Protein AF-A0A4U9TKF0-F1 (afdb_monomer_lite)

Organism: Serratia fonticola (NCBI:txid47917)

Secondary structure (DSSP, 8-state):
------EEEEEEE-TTTT-SHHHHHHHHHHHHHHHTTS-EEEEEEEE--GGGHHHHHHTTPPPS--S-----HHHHHHHHHHHTTSSS-EEE---

Sequence (95 aa):
MELGSHIVVRMPLVRGYNDSYDAITGAIDYVMALARKGNISRIDVLPYHQLGKNKYQRLDMIYPVKDDPSYSNEELDQLAAFFQRFDFDIRLVRH

pLDDT: mean 91.77, std 9.48, range [44.81, 98.25]

Foldseek 3Di:
DAPPDQDEAEAEDFPPPQPPPVSVVVVVVVVVVVVVVHRHAEYEYEQDDCPCVVVCVVVVHDDPDDDDRDDDPVVLVVVVVVVVVDPGHYHHDDD

Radius of gyration: 15.72 Å; chains: 1; bounding box: 43×29×40 Å

Structure (mmCIF, N/CA/C/O backbone):
data_AF-A0A4U9TKF0-F1
#
_entry.id   AF-A0A4U9TKF0-F1
#
loop_
_atom_site.group_PDB
_atom_site.id
_atom_site.type_symbol
_atom_site.label_atom_id
_atom_site.label_alt_id
_atom_site.label_comp_id
_atom_site.label_asym_id
_atom_site.label_entity_id
_atom_site.label_seq_id
_atom_site.pdbx_PDB_ins_code
_atom_site.Cartn_x
_atom_site.Cartn_y
_atom_site.Cartn_z
_atom_site.occupancy
_atom_site.B_iso_or_equiv
_atom_site.auth_seq_id
_atom_site.auth_comp_id
_atom_site.auth_asym_id
_atom_site.auth_atom_id
_atom_site.pdbx_PDB_model_num
ATOM 1 N N . MET A 1 1 ? -29.015 -4.986 9.774 1.00 44.81 1 MET A N 1
ATOM 2 C CA . MET A 1 1 ? -28.154 -6.179 9.670 1.00 44.81 1 MET A CA 1
ATOM 3 C C . MET A 1 1 ? -26.740 -5.680 9.465 1.00 44.81 1 MET A C 1
ATOM 5 O O . MET A 1 1 ? -26.429 -5.219 8.376 1.00 44.81 1 MET A O 1
ATOM 9 N N . GLU A 1 2 ? -25.925 -5.675 10.517 1.00 53.62 2 GLU A N 1
ATOM 10 C CA . GLU A 1 2 ? -24.474 -5.587 10.347 1.00 53.62 2 GLU A CA 1
ATOM 11 C C . GLU A 1 2 ? -24.043 -6.883 9.656 1.00 53.62 2 GLU A C 1
ATOM 13 O O . GLU A 1 2 ? -24.362 -7.973 10.134 1.00 53.62 2 GLU A O 1
ATOM 18 N N . LEU A 1 3 ? -23.407 -6.798 8.487 1.00 57.03 3 LEU A N 1
ATOM 19 C CA . LEU A 1 3 ? -22.777 -7.975 7.896 1.00 57.03 3 LEU A CA 1
ATOM 20 C C . LEU A 1 3 ? -21.680 -8.419 8.877 1.00 57.03 3 LEU A C 1
ATOM 22 O O . LEU A 1 3 ? -20.717 -7.699 9.088 1.00 57.03 3 LEU A O 1
ATOM 26 N N . GLY A 1 4 ? -21.836 -9.565 9.535 1.00 61.09 4 GLY A N 1
ATOM 27 C CA . GLY A 1 4 ? -20.926 -10.053 10.585 1.00 61.09 4 GLY A CA 1
ATOM 28 C C . GLY A 1 4 ? -19.566 -10.568 10.090 1.00 61.09 4 GLY A C 1
ATOM 29 O O . GLY A 1 4 ? -18.994 -11.465 10.700 1.00 61.09 4 GLY A O 1
ATOM 30 N N . SER A 1 5 ? -19.064 -10.081 8.957 1.00 75.81 5 SER A N 1
ATOM 31 C CA . SER A 1 5 ? -17.826 -10.551 8.329 1.00 75.81 5 SER A CA 1
ATOM 32 C C . SER A 1 5 ? -16.637 -9.655 8.682 1.00 75.81 5 SER A C 1
ATOM 34 O O . SER A 1 5 ? -16.681 -8.452 8.484 1.00 75.81 5 SER A O 1
ATOM 36 N N . HIS A 1 6 ? -15.526 -10.221 9.147 1.00 85.75 6 HIS A N 1
ATOM 37 C CA . HIS A 1 6 ? -14.279 -9.464 9.288 1.00 85.75 6 HIS A CA 1
ATOM 38 C C . HIS A 1 6 ? -13.705 -9.124 7.906 1.00 85.75 6 HIS A C 1
ATOM 40 O O . HIS A 1 6 ? -13.311 -10.029 7.166 1.00 85.75 6 HIS A O 1
ATOM 46 N N . ILE A 1 7 ? -13.654 -7.836 7.552 1.00 92.44 7 ILE A N 1
ATOM 47 C CA . ILE A 1 7 ? -13.113 -7.381 6.266 1.00 92.44 7 ILE A CA 1
ATOM 48 C C . ILE A 1 7 ? -11.662 -6.927 6.435 1.00 92.44 7 ILE A C 1
ATOM 50 O O . ILE A 1 7 ? -11.341 -6.089 7.279 1.00 92.44 7 ILE A O 1
ATOM 54 N N . VAL A 1 8 ? -10.793 -7.448 5.567 1.00 95.69 8 VAL A N 1
ATOM 55 C CA . VAL A 1 8 ? -9.414 -6.983 5.391 1.00 95.69 8 VAL A CA 1
ATOM 56 C C . VAL A 1 8 ? -9.279 -6.399 3.990 1.00 95.69 8 VAL A C 1
ATOM 58 O O . VAL A 1 8 ? -9.501 -7.098 3.000 1.00 95.69 8 VAL A O 1
ATOM 61 N N . VAL A 1 9 ? -8.911 -5.124 3.900 1.00 96.31 9 VAL A N 1
ATOM 62 C CA . VAL A 1 9 ? -8.653 -4.457 2.619 1.00 96.31 9 VAL A CA 1
ATOM 63 C C . VAL A 1 9 ? -7.238 -4.793 2.171 1.00 96.31 9 VAL A C 1
ATOM 65 O O . VAL A 1 9 ? -6.300 -4.651 2.945 1.00 96.31 9 VAL A O 1
ATOM 68 N N . ARG A 1 10 ? -7.065 -5.229 0.920 1.00 97.50 10 ARG A N 1
ATOM 69 C CA . ARG A 1 10 ? -5.742 -5.483 0.334 1.00 97.50 10 ARG A CA 1
ATOM 70 C C . ARG A 1 10 ? -5.420 -4.400 -0.685 1.00 97.50 10 ARG A C 1
ATOM 72 O O . ARG A 1 10 ? -6.167 -4.236 -1.646 1.00 97.50 10 ARG A O 1
ATOM 79 N N . MET A 1 11 ? -4.310 -3.700 -0.488 1.00 96.56 11 MET A N 1
ATOM 80 C CA . MET A 1 11 ? -3.851 -2.617 -1.352 1.00 96.56 11 MET A CA 1
ATOM 81 C C . MET A 1 11 ? -2.505 -2.986 -1.989 1.00 96.56 11 MET A C 1
ATOM 83 O O . MET A 1 11 ? -1.466 -2.855 -1.339 1.00 96.56 11 MET A O 1
ATOM 87 N N . PRO A 1 12 ? -2.494 -3.460 -3.247 1.00 95.44 12 PRO A N 1
ATOM 88 C CA . PRO A 1 12 ? -1.262 -3.588 -4.013 1.00 95.44 12 PRO A CA 1
ATOM 89 C C . PRO A 1 12 ? -0.599 -2.222 -4.183 1.00 95.44 12 PRO A C 1
ATOM 91 O O . PRO A 1 12 ? -1.255 -1.265 -4.594 1.00 95.44 12 PRO A O 1
ATOM 94 N N . LEU A 1 13 ? 0.690 -2.151 -3.882 1.00 95.75 13 LEU A N 1
ATOM 95 C CA . LEU A 1 13 ? 1.524 -0.970 -4.016 1.00 95.75 13 LEU A CA 1
ATOM 96 C C . LEU A 1 13 ? 2.481 -1.178 -5.188 1.00 95.75 13 LEU A C 1
ATOM 98 O O . LEU A 1 13 ? 3.341 -2.060 -5.152 1.00 95.75 13 LEU A O 1
ATOM 102 N N . VAL A 1 14 ? 2.288 -0.408 -6.252 1.00 93.56 14 VAL A N 1
ATOM 103 C CA . VAL A 1 14 ? 3.032 -0.519 -7.505 1.00 93.56 14 VAL A CA 1
ATOM 104 C C . VAL A 1 14 ? 3.845 0.754 -7.702 1.00 93.56 14 VAL A C 1
ATOM 106 O O . VAL A 1 14 ? 3.277 1.841 -7.859 1.00 93.56 14 VAL A O 1
ATOM 109 N N . ARG A 1 15 ? 5.174 0.598 -7.732 1.00 93.25 15 ARG A N 1
ATOM 110 C CA . ARG A 1 15 ? 6.118 1.706 -7.885 1.00 93.25 15 ARG A CA 1
ATOM 111 C C . ARG A 1 15 ? 5.820 2.556 -9.112 1.00 93.25 15 ARG A C 1
ATOM 113 O O . ARG A 1 15 ? 5.730 2.026 -10.217 1.00 93.25 15 ARG A O 1
ATOM 120 N N . GLY A 1 16 ? 5.706 3.866 -8.910 1.00 92.69 16 GLY A N 1
ATOM 121 C CA . GLY A 1 16 ? 5.450 4.847 -9.962 1.00 92.69 16 GLY A CA 1
ATOM 122 C C . GLY A 1 16 ? 3.984 4.959 -10.390 1.00 92.69 16 GLY A C 1
ATOM 123 O O . GLY A 1 16 ? 3.693 5.736 -11.297 1.00 92.69 16 GLY A O 1
ATOM 124 N N . TYR A 1 17 ? 3.062 4.218 -9.762 1.00 92.81 17 TYR A N 1
ATOM 125 C CA . TYR A 1 17 ? 1.631 4.264 -10.093 1.00 92.81 17 TYR A CA 1
ATOM 126 C C . TYR A 1 17 ? 0.776 4.742 -8.922 1.00 92.81 17 TYR A C 1
ATOM 128 O O . TYR A 1 17 ? 0.000 5.681 -9.078 1.00 92.81 17 TYR A O 1
ATOM 136 N N . ASN A 1 18 ? 0.883 4.098 -7.758 1.00 95.00 18 ASN A N 1
ATOM 137 C CA . ASN A 1 18 ? 0.049 4.417 -6.593 1.00 95.00 18 ASN A CA 1
ATOM 138 C C . ASN A 1 18 ? 0.833 4.479 -5.275 1.00 95.00 18 ASN A C 1
ATOM 140 O O . ASN A 1 18 ? 0.235 4.385 -4.206 1.00 95.00 18 ASN A O 1
ATOM 144 N N . ASP A 1 19 ? 2.154 4.637 -5.347 1.00 95.31 19 ASP A N 1
ATOM 145 C CA . ASP A 1 19 ? 3.054 4.542 -4.199 1.00 95.31 19 ASP A CA 1
ATOM 146 C C . ASP A 1 19 ? 3.605 5.874 -3.684 1.00 95.31 19 ASP A C 1
ATOM 148 O O . ASP A 1 19 ? 4.425 5.897 -2.769 1.00 95.31 19 ASP A O 1
ATOM 152 N N . SER A 1 20 ? 3.126 6.999 -4.212 1.00 96.94 20 SER A N 1
ATOM 153 C CA . SER A 1 20 ? 3.380 8.291 -3.576 1.00 96.94 20 SER A CA 1
ATOM 154 C C . SER A 1 20 ? 2.739 8.325 -2.185 1.00 96.94 20 SER A C 1
ATOM 156 O O . SER A 1 20 ? 1.599 7.876 -2.030 1.00 96.94 20 SER A O 1
ATOM 158 N N . TYR A 1 21 ? 3.411 8.935 -1.206 1.00 97.00 21 TYR A N 1
ATOM 159 C CA . TYR A 1 21 ? 2.867 9.108 0.145 1.00 97.00 21 TYR A CA 1
ATOM 160 C C . TYR A 1 21 ? 1.482 9.776 0.154 1.00 97.00 21 TYR A C 1
ATOM 162 O O . TYR A 1 21 ? 0.633 9.378 0.948 1.00 97.00 21 TYR A O 1
ATOM 170 N N . ASP A 1 22 ? 1.214 10.712 -0.759 1.00 97.94 22 ASP A N 1
ATOM 171 C CA . ASP A 1 22 ? -0.092 11.374 -0.876 1.00 97.94 22 ASP A CA 1
ATOM 172 C C . ASP A 1 22 ? -1.195 10.397 -1.310 1.00 97.94 22 ASP A C 1
ATOM 174 O O . ASP A 1 22 ? -2.238 10.306 -0.660 1.00 97.94 22 ASP A O 1
ATOM 178 N N . ALA A 1 23 ? -0.956 9.615 -2.371 1.00 97.62 23 ALA A N 1
ATOM 179 C CA . ALA A 1 23 ? -1.899 8.592 -2.834 1.00 97.62 23 ALA A CA 1
ATOM 180 C C . ALA A 1 23 ? -2.165 7.525 -1.759 1.00 97.62 23 ALA A C 1
ATOM 182 O O . ALA A 1 23 ? -3.316 7.153 -1.526 1.00 97.62 23 ALA A O 1
ATOM 183 N N . ILE A 1 24 ? -1.108 7.070 -1.078 1.00 97.94 24 ILE A N 1
ATOM 184 C CA . ILE A 1 24 ? -1.199 6.100 0.017 1.00 97.94 24 ILE A CA 1
ATOM 185 C C . ILE A 1 24 ? -2.038 6.671 1.168 1.00 97.94 24 ILE A C 1
ATOM 187 O O . ILE A 1 24 ? -2.960 6.007 1.640 1.00 97.94 24 ILE A O 1
ATOM 191 N N . THR A 1 25 ? -1.751 7.904 1.597 1.00 98.25 25 THR A N 1
ATOM 192 C CA . THR A 1 25 ? -2.475 8.581 2.686 1.00 98.25 25 THR A CA 1
ATOM 193 C C . THR A 1 25 ? -3.953 8.718 2.350 1.00 98.25 25 THR A C 1
ATOM 195 O O . THR A 1 25 ? -4.797 8.289 3.131 1.00 98.25 25 THR A O 1
ATOM 198 N N . GLY A 1 26 ? -4.280 9.223 1.156 1.00 98.12 26 GLY A N 1
ATOM 199 C CA . GLY A 1 26 ? -5.670 9.393 0.733 1.00 98.12 26 GLY A CA 1
ATOM 200 C C . GLY A 1 26 ? -6.447 8.074 0.680 1.00 98.12 26 GLY A C 1
ATOM 201 O O . GLY A 1 26 ? -7.614 8.026 1.075 1.00 98.12 26 GLY A O 1
ATOM 202 N N . ALA A 1 27 ? -5.806 6.985 0.243 1.00 97.69 27 ALA A N 1
ATOM 203 C CA . ALA A 1 27 ? -6.417 5.659 0.244 1.00 97.69 27 ALA A CA 1
ATOM 204 C C . ALA A 1 27 ? -6.669 5.138 1.670 1.00 97.69 27 ALA A C 1
ATOM 206 O O . ALA A 1 27 ? -7.759 4.633 1.952 1.00 97.69 27 ALA A O 1
ATOM 207 N N . ILE A 1 28 ? -5.696 5.286 2.576 1.00 97.75 28 ILE A N 1
ATOM 208 C CA . ILE A 1 28 ? -5.827 4.881 3.983 1.00 97.75 28 ILE A CA 1
ATOM 209 C C . ILE A 1 28 ? -6.930 5.685 4.675 1.00 97.75 28 ILE A C 1
ATOM 211 O O . ILE A 1 28 ? -7.820 5.085 5.275 1.00 97.75 28 ILE A O 1
ATOM 215 N N . ASP A 1 29 ? -6.929 7.012 4.539 1.00 97.62 29 ASP A N 1
ATOM 216 C CA . ASP A 1 29 ? -7.931 7.894 5.147 1.00 97.62 29 ASP A CA 1
ATOM 217 C C . ASP A 1 29 ? -9.347 7.536 4.687 1.00 97.62 29 ASP A C 1
ATOM 219 O O . ASP A 1 29 ? -10.286 7.481 5.489 1.00 97.62 29 ASP A O 1
ATOM 223 N N . TYR A 1 30 ? -9.504 7.230 3.397 1.00 96.69 30 TYR A N 1
ATOM 224 C CA . TYR A 1 30 ? -10.773 6.771 2.848 1.00 96.69 30 TYR A CA 1
ATOM 225 C C . TYR A 1 30 ? -11.226 5.449 3.482 1.00 96.69 30 TYR A C 1
ATOM 227 O O . TYR A 1 30 ? -12.377 5.329 3.913 1.00 96.69 30 TYR A O 1
ATOM 235 N N . VAL A 1 31 ? -10.330 4.464 3.597 1.00 96.12 31 VAL A N 1
ATOM 236 C CA . VAL A 1 31 ? -10.646 3.175 4.229 1.00 96.12 31 VAL A CA 1
ATOM 237 C C . VAL A 1 31 ? -10.964 3.347 5.716 1.00 96.12 31 VAL A C 1
ATOM 239 O O . VAL A 1 31 ? -11.940 2.768 6.189 1.00 96.12 31 VAL A O 1
ATOM 242 N N . MET A 1 32 ? -10.223 4.184 6.445 1.00 95.12 32 MET A N 1
ATOM 243 C CA . MET A 1 32 ? -10.506 4.503 7.848 1.00 95.12 32 MET A CA 1
ATOM 244 C C . MET A 1 32 ? -11.882 5.166 8.010 1.00 95.12 32 MET A C 1
ATOM 246 O O . MET A 1 32 ? -12.631 4.835 8.931 1.00 95.12 32 MET A O 1
ATOM 250 N N . ALA A 1 33 ? -12.265 6.067 7.099 1.00 94.62 33 ALA A N 1
ATOM 251 C CA . ALA A 1 33 ? -13.590 6.684 7.102 1.00 94.62 33 ALA A CA 1
ATOM 252 C C . ALA A 1 33 ? -14.716 5.665 6.845 1.00 94.62 33 ALA A C 1
ATOM 254 O O . ALA A 1 33 ? -15.784 5.766 7.458 1.00 94.62 33 ALA A O 1
ATOM 255 N N . LEU A 1 34 ? -14.485 4.674 5.977 1.00 92.69 34 LEU A N 1
ATOM 256 C CA . LEU A 1 34 ? -15.414 3.560 5.760 1.00 92.69 34 LEU A CA 1
ATOM 257 C C . LEU A 1 34 ? -15.484 2.619 6.967 1.00 92.69 34 LEU A C 1
ATOM 259 O O . LEU A 1 34 ? -16.577 2.190 7.337 1.00 92.69 34 LEU A O 1
ATOM 263 N N . ALA A 1 35 ? -14.348 2.339 7.609 1.00 92.06 35 ALA A N 1
ATOM 264 C CA . ALA A 1 35 ? -14.265 1.459 8.772 1.00 92.06 35 ALA A CA 1
ATOM 265 C C . ALA A 1 35 ? -15.141 1.953 9.935 1.00 92.06 35 ALA A C 1
ATOM 267 O O . ALA A 1 35 ? -15.767 1.145 10.609 1.00 92.06 35 ALA A O 1
ATOM 268 N N . ARG A 1 36 ? -15.307 3.275 10.101 1.00 88.25 36 ARG A N 1
ATOM 269 C CA . ARG A 1 36 ? -16.223 3.868 11.102 1.00 88.25 36 ARG A CA 1
ATOM 270 C C . ARG A 1 36 ? -17.694 3.470 10.934 1.00 88.25 36 ARG A C 1
ATOM 272 O O . ARG A 1 36 ? -18.481 3.669 11.852 1.00 88.25 36 ARG A O 1
ATOM 279 N N . LYS A 1 37 ? -18.086 2.983 9.755 1.00 83.81 37 LYS A N 1
ATOM 280 C CA . LYS A 1 37 ? -19.470 2.624 9.407 1.00 83.81 37 LYS A CA 1
ATOM 281 C C . LYS A 1 37 ? -19.661 1.118 9.220 1.00 83.81 37 LYS A C 1
ATOM 283 O O . LYS A 1 37 ? -20.750 0.699 8.832 1.00 83.81 37 LYS A O 1
ATOM 288 N N . GLY A 1 38 ? -18.615 0.319 9.417 1.00 80.88 38 GLY A N 1
ATOM 289 C CA . GLY A 1 38 ? -18.621 -1.087 9.045 1.00 80.88 38 GLY A CA 1
ATOM 290 C C . GLY A 1 38 ? -17.611 -1.923 9.818 1.00 80.88 38 GLY A C 1
ATOM 291 O O . GLY A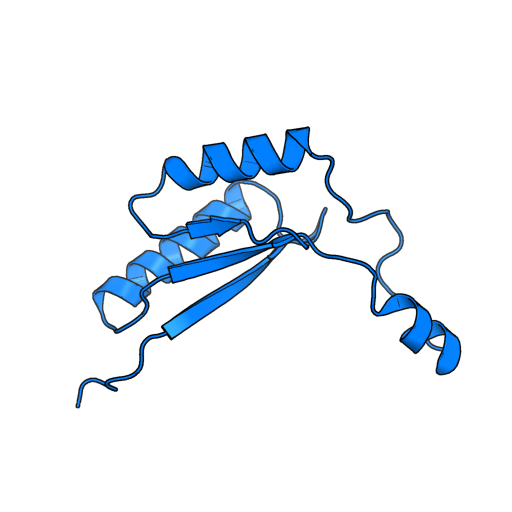 1 38 ? -17.178 -1.589 10.910 1.00 80.88 38 GLY A O 1
ATOM 292 N N . ASN A 1 39 ? -17.256 -3.049 9.221 1.00 88.12 39 ASN A N 1
ATOM 293 C CA . ASN A 1 39 ? -16.545 -4.181 9.814 1.00 88.12 39 ASN A CA 1
ATOM 294 C C . ASN A 1 39 ? -15.133 -4.371 9.216 1.00 88.12 39 ASN A C 1
ATOM 296 O O . ASN A 1 39 ? -14.600 -5.485 9.197 1.00 88.12 39 ASN A O 1
ATOM 300 N N . ILE A 1 40 ? -14.528 -3.295 8.697 1.00 94.06 40 ILE A N 1
ATOM 301 C CA . ILE A 1 40 ? -13.145 -3.311 8.202 1.00 94.06 40 ILE A CA 1
ATOM 302 C C . ILE A 1 40 ? -12.211 -3.239 9.403 1.00 94.06 40 ILE A C 1
ATOM 304 O O . ILE A 1 40 ? -12.204 -2.246 10.124 1.00 94.06 40 ILE A O 1
ATOM 308 N N . SER A 1 41 ? -11.411 -4.282 9.599 1.00 93.56 41 SER A N 1
ATOM 309 C CA . SER A 1 41 ? -10.519 -4.386 10.754 1.00 93.56 41 SER A CA 1
ATOM 310 C C . SER A 1 41 ? -9.047 -4.172 10.419 1.00 93.56 41 SER A C 1
ATOM 312 O O . SER A 1 41 ? -8.251 -4.048 11.341 1.00 93.56 41 SER A O 1
ATOM 314 N N . ARG A 1 42 ? -8.661 -4.204 9.133 1.00 96.25 42 ARG A N 1
ATOM 315 C CA . ARG A 1 42 ? -7.249 -4.152 8.726 1.00 96.25 42 ARG A CA 1
ATOM 316 C C . ARG A 1 42 ? -7.047 -3.744 7.268 1.00 96.25 42 ARG A C 1
ATOM 318 O O . ARG A 1 42 ? -7.868 -4.084 6.412 1.00 96.25 42 ARG A O 1
ATOM 325 N N . ILE A 1 43 ? -5.917 -3.098 6.990 1.00 98.06 43 ILE A N 1
ATOM 326 C CA . ILE A 1 43 ? -5.369 -2.902 5.643 1.00 98.06 43 ILE A CA 1
ATOM 327 C C . ILE A 1 43 ? -4.078 -3.714 5.511 1.00 98.06 43 ILE A C 1
ATOM 329 O O . ILE A 1 43 ? -3.123 -3.499 6.249 1.00 98.06 43 ILE A O 1
ATOM 333 N N . ASP A 1 44 ? -4.027 -4.619 4.542 1.00 98.06 44 ASP A N 1
ATOM 334 C CA . ASP A 1 44 ? -2.793 -5.267 4.111 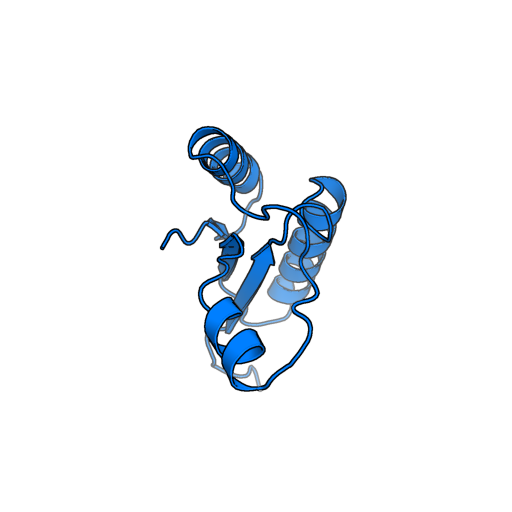1.00 98.06 44 ASP A CA 1
ATOM 335 C C . ASP A 1 44 ? -2.257 -4.503 2.895 1.00 98.06 44 ASP A C 1
ATOM 337 O O . ASP A 1 44 ? -2.902 -4.472 1.845 1.00 98.06 44 ASP A O 1
ATOM 341 N N . VAL A 1 45 ? -1.083 -3.889 3.025 1.00 97.88 45 VAL A N 1
ATOM 342 C CA . VAL A 1 45 ? -0.360 -3.242 1.923 1.00 97.88 45 VAL A CA 1
ATOM 343 C C . VAL A 1 45 ? 0.628 -4.242 1.336 1.00 97.88 45 VAL A C 1
ATOM 345 O O . VAL A 1 45 ? 1.395 -4.864 2.070 1.00 97.88 45 VAL A O 1
ATOM 348 N N . LEU A 1 46 ? 0.601 -4.413 0.014 1.00 96.69 46 LEU A N 1
ATOM 349 C CA . LEU A 1 46 ? 1.368 -5.444 -0.684 1.00 96.69 46 LEU A CA 1
ATOM 350 C C . LEU A 1 46 ? 2.288 -4.811 -1.729 1.00 96.69 46 LEU A C 1
ATOM 352 O O . LEU A 1 46 ? 1.794 -4.436 -2.793 1.00 96.69 46 LEU A O 1
ATOM 356 N N . PRO A 1 47 ? 3.604 -4.725 -1.485 1.00 95.06 47 PRO A N 1
ATOM 357 C CA . PRO A 1 47 ? 4.564 -4.369 -2.519 1.00 95.06 47 PRO A CA 1
ATOM 358 C C . PRO A 1 47 ? 4.412 -5.303 -3.717 1.00 95.06 47 PRO A C 1
ATOM 360 O O . PRO A 1 47 ? 4.292 -6.521 -3.573 1.00 95.06 47 PRO A O 1
ATOM 363 N N . TYR A 1 48 ? 4.358 -4.733 -4.913 1.00 91.62 48 TYR A N 1
ATOM 364 C CA . TYR A 1 48 ? 4.143 -5.516 -6.116 1.00 91.62 48 TYR A CA 1
ATOM 365 C C . TYR A 1 48 ? 5.348 -6.411 -6.436 1.00 91.62 48 TYR A C 1
ATOM 367 O O . TYR A 1 48 ? 6.487 -5.955 -6.492 1.00 91.62 48 TYR A O 1
ATOM 375 N N . HIS A 1 49 ? 5.076 -7.683 -6.737 1.00 85.75 49 HIS A N 1
ATOM 376 C CA . HIS A 1 49 ? 6.075 -8.649 -7.194 1.00 85.75 49 HIS A CA 1
ATOM 377 C C . HIS A 1 49 ? 5.760 -9.137 -8.611 1.00 85.75 49 HIS A C 1
ATOM 379 O O . HIS A 1 49 ? 4.623 -9.490 -8.933 1.00 85.75 49 HIS A O 1
ATOM 385 N N . GLN A 1 50 ? 6.788 -9.264 -9.453 1.00 86.44 50 GLN A N 1
ATOM 386 C CA . GLN A 1 50 ? 6.646 -9.650 -10.865 1.00 86.44 50 GLN A CA 1
ATOM 387 C C . GLN A 1 50 ? 6.449 -11.165 -11.107 1.00 86.44 50 GLN A C 1
ATOM 389 O O . GLN A 1 50 ? 6.710 -11.658 -12.206 1.00 86.44 50 GLN A O 1
ATOM 394 N N . LEU A 1 51 ? 5.955 -11.934 -10.127 1.00 83.75 51 LEU A N 1
ATOM 395 C CA . LEU A 1 51 ? 5.803 -13.40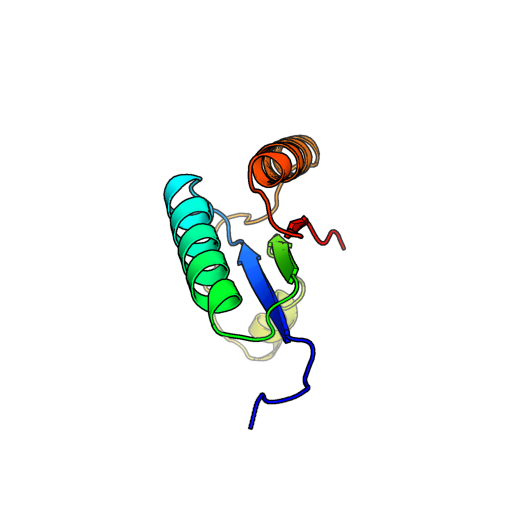0 -10.224 1.00 83.75 51 LEU A CA 1
ATOM 396 C C . LEU A 1 51 ? 4.938 -13.851 -11.423 1.00 83.75 51 LEU A C 1
ATOM 398 O O . LEU A 1 51 ? 5.088 -14.961 -11.932 1.00 83.75 51 LEU A O 1
ATOM 402 N N . GLY A 1 52 ? 4.035 -12.988 -11.900 1.00 85.88 52 GLY A N 1
ATOM 403 C CA . GLY A 1 52 ? 3.162 -13.251 -13.046 1.00 85.88 52 GLY A CA 1
ATOM 404 C C . GLY A 1 52 ? 3.786 -13.021 -14.428 1.00 85.88 52 GLY A C 1
ATOM 405 O O . GLY A 1 52 ? 3.176 -13.423 -15.418 1.00 85.88 52 GLY A O 1
ATOM 406 N N . LYS A 1 53 ? 4.979 -12.417 -14.532 1.00 89.06 53 LYS A N 1
ATOM 407 C CA . LYS A 1 53 ? 5.600 -12.019 -15.813 1.00 89.06 53 LYS A CA 1
ATOM 408 C C . LYS A 1 53 ? 5.750 -13.186 -16.796 1.00 89.06 53 LYS A C 1
ATOM 410 O O . LYS A 1 53 ? 5.443 -13.046 -17.977 1.00 89.06 53 LYS A O 1
ATOM 415 N N . ASN A 1 54 ? 6.109 -14.368 -16.295 1.00 90.94 54 ASN A N 1
ATOM 416 C CA . ASN A 1 54 ? 6.250 -15.576 -17.116 1.00 90.94 54 ASN A CA 1
ATOM 417 C C . ASN A 1 54 ? 4.929 -16.015 -17.775 1.00 90.94 54 ASN A C 1
ATOM 419 O O . ASN A 1 54 ? 4.951 -16.661 -18.820 1.00 90.94 54 ASN A O 1
ATOM 423 N N . LYS A 1 55 ? 3.765 -15.678 -17.196 1.00 93.25 55 LYS A N 1
ATOM 424 C CA . LYS A 1 55 ? 2.461 -15.992 -17.804 1.00 93.25 55 LYS A CA 1
ATOM 425 C C . LYS A 1 55 ? 2.204 -15.142 -19.047 1.00 93.25 55 LYS A C 1
ATOM 427 O O . LYS A 1 55 ? 1.700 -15.676 -20.023 1.00 93.25 55 LYS A O 1
ATOM 432 N N . TYR A 1 56 ? 2.599 -13.866 -19.028 1.00 95.12 56 TYR A N 1
ATOM 433 C CA . TYR A 1 56 ? 2.501 -12.980 -20.194 1.00 95.12 56 TYR A CA 1
ATOM 434 C C . TYR A 1 56 ? 3.364 -13.498 -21.345 1.00 95.12 56 TYR A C 1
ATOM 436 O O . TYR A 1 56 ? 2.877 -13.627 -22.461 1.00 95.12 56 TYR A O 1
ATOM 444 N N . GLN A 1 57 ? 4.603 -13.899 -21.042 1.00 91.00 57 GLN A N 1
ATOM 445 C CA . GLN A 1 57 ? 5.515 -14.486 -22.028 1.00 91.00 57 GLN A CA 1
ATOM 446 C C . GLN A 1 57 ? 4.944 -15.755 -22.675 1.00 91.00 57 GLN A C 1
ATOM 448 O O . GLN A 1 57 ? 5.049 -15.922 -23.879 1.00 91.00 57 GLN A O 1
ATOM 453 N N . ARG A 1 58 ? 4.308 -16.640 -21.893 1.00 95.56 58 ARG A N 1
ATOM 454 C CA . ARG A 1 58 ? 3.696 -17.883 -22.407 1.00 95.56 58 ARG A CA 1
ATOM 455 C C . ARG A 1 58 ? 2.455 -17.667 -23.271 1.00 95.56 58 ARG A C 1
ATOM 457 O O . ARG A 1 58 ? 2.045 -18.594 -23.958 1.00 95.56 58 ARG A O 1
ATOM 464 N N . LEU A 1 59 ? 1.828 -16.502 -23.165 1.00 97.12 59 LEU A N 1
ATOM 465 C CA . LEU A 1 59 ? 0.633 -16.136 -23.922 1.00 97.12 59 LEU A CA 1
ATOM 466 C C . LEU A 1 59 ? 0.959 -15.174 -25.075 1.00 97.12 59 LEU A C 1
ATOM 468 O O . LEU A 1 59 ? 0.036 -14.605 -25.647 1.00 97.12 59 LEU A O 1
ATOM 472 N N . ASP A 1 60 ? 2.246 -14.948 -25.369 1.00 95.81 60 ASP A N 1
ATOM 473 C CA . ASP A 1 60 ? 2.722 -13.950 -26.338 1.00 95.81 60 ASP A CA 1
ATOM 474 C C . ASP A 1 60 ? 2.126 -12.545 -26.101 1.00 95.81 60 ASP A C 1
ATOM 476 O O . ASP A 1 60 ? 1.895 -11.760 -27.021 1.00 95.81 60 ASP A O 1
ATOM 480 N N . MET A 1 61 ? 1.875 -12.207 -24.832 1.00 96.69 61 MET A N 1
ATOM 481 C CA . MET A 1 61 ? 1.315 -10.924 -24.415 1.00 96.69 61 MET A CA 1
ATOM 482 C C . MET A 1 61 ? 2.411 -9.968 -23.944 1.00 96.69 61 MET A C 1
ATOM 484 O O . MET A 1 61 ? 3.332 -10.345 -23.215 1.00 96.69 61 MET A O 1
ATOM 488 N N . ILE A 1 62 ? 2.258 -8.686 -24.280 1.00 93.62 62 ILE A N 1
ATOM 489 C CA . ILE A 1 62 ? 3.137 -7.627 -23.777 1.00 93.62 62 ILE A CA 1
ATOM 490 C C . ILE A 1 62 ? 2.887 -7.442 -22.280 1.00 93.62 62 ILE A C 1
ATOM 492 O O . ILE A 1 62 ? 1.766 -7.172 -21.847 1.00 93.62 62 ILE A O 1
ATOM 496 N N . TYR A 1 63 ? 3.950 -7.553 -21.488 1.00 91.31 63 TYR A N 1
ATOM 497 C CA . TYR A 1 63 ? 3.912 -7.223 -20.071 1.00 91.31 63 TYR A CA 1
ATOM 498 C C . TYR A 1 63 ? 3.996 -5.693 -19.890 1.00 91.31 63 TYR A C 1
ATOM 500 O O . TYR A 1 63 ? 4.961 -5.088 -20.362 1.00 91.31 63 TYR A O 1
ATOM 508 N N . PRO A 1 64 ? 3.004 -5.046 -19.248 1.00 88.00 64 PRO A N 1
ATOM 509 C CA . PRO A 1 64 ? 2.883 -3.585 -19.262 1.00 88.00 64 PRO A CA 1
ATOM 510 C C . PRO A 1 64 ? 3.853 -2.868 -18.313 1.00 88.00 64 PRO A C 1
ATOM 512 O O . PRO A 1 64 ? 4.160 -1.698 -18.534 1.00 88.00 64 PRO A O 1
ATOM 515 N N . VAL A 1 65 ? 4.345 -3.546 -17.270 1.00 87.31 65 VAL A N 1
ATOM 516 C CA . VAL A 1 65 ? 5.275 -2.957 -16.296 1.00 87.31 65 VAL A CA 1
ATOM 517 C C . VAL A 1 65 ? 6.693 -3.039 -16.861 1.00 87.31 65 VAL A C 1
ATOM 519 O O . VAL A 1 65 ? 7.281 -4.120 -16.930 1.00 87.31 65 VAL A O 1
ATOM 522 N N . LYS A 1 66 ? 7.210 -1.896 -17.320 1.00 82.62 66 LYS A N 1
ATOM 523 C CA . LYS A 1 66 ? 8.506 -1.802 -18.009 1.00 82.62 66 LYS A CA 1
ATOM 524 C C . LYS A 1 66 ? 9.679 -1.668 -17.041 1.00 82.62 66 LYS A C 1
ATOM 526 O O . LYS A 1 66 ? 10.682 -2.352 -17.226 1.00 82.62 66 LYS A O 1
ATOM 531 N N . ASP A 1 67 ? 9.521 -0.826 -16.026 1.00 86.81 67 ASP A N 1
ATOM 532 C CA . ASP A 1 67 ? 10.542 -0.563 -15.012 1.00 86.81 67 ASP A CA 1
ATOM 533 C C . ASP A 1 67 ? 10.500 -1.607 -13.891 1.00 86.81 67 ASP A C 1
ATOM 535 O O . ASP A 1 67 ? 9.520 -2.346 -13.760 1.00 86.81 67 ASP A O 1
ATOM 539 N N . ASP A 1 68 ? 11.567 -1.687 -13.093 1.00 88.44 68 ASP A N 1
ATOM 540 C CA . ASP A 1 68 ? 11.602 -2.548 -11.909 1.00 88.44 68 ASP A CA 1
ATOM 541 C C . ASP A 1 68 ? 10.687 -1.968 -10.813 1.00 88.44 68 ASP A C 1
ATOM 543 O O . ASP A 1 68 ? 10.968 -0.889 -10.288 1.00 88.44 68 ASP A O 1
ATOM 547 N N . PRO A 1 69 ? 9.580 -2.648 -10.461 1.00 90.25 69 PRO A N 1
ATOM 548 C CA . PRO A 1 69 ? 8.645 -2.161 -9.463 1.00 90.25 69 PRO A CA 1
ATOM 549 C C . PRO A 1 69 ? 9.055 -2.550 -8.036 1.00 90.25 69 PRO A C 1
ATOM 551 O O . PRO A 1 69 ? 8.315 -2.256 -7.098 1.00 90.25 69 PRO A O 1
ATOM 554 N N . SER A 1 70 ? 10.175 -3.262 -7.876 1.00 91.38 70 SER A N 1
ATOM 555 C CA . SER A 1 70 ? 10.624 -3.795 -6.593 1.00 91.38 70 SER A CA 1
ATOM 556 C C . SER A 1 70 ? 10.988 -2.674 -5.621 1.00 91.38 70 SER A C 1
ATOM 558 O O . SER A 1 70 ? 11.351 -1.568 -6.019 1.00 91.38 70 SER A O 1
ATOM 560 N N . TYR A 1 71 ? 10.892 -2.964 -4.327 1.00 93.50 71 TYR A N 1
ATOM 561 C CA . TYR A 1 71 ? 11.367 -2.088 -3.259 1.00 93.50 71 TYR A CA 1
ATOM 562 C C . TYR A 1 71 ? 12.594 -2.701 -2.598 1.00 93.50 71 TYR A C 1
ATOM 564 O O . TYR A 1 71 ? 12.657 -3.920 -2.419 1.00 93.50 71 TYR A O 1
ATOM 572 N N . SER A 1 72 ? 13.555 -1.858 -2.229 1.00 94.00 72 SER A N 1
ATOM 573 C CA . SER A 1 72 ? 14.643 -2.247 -1.340 1.00 94.00 72 SER A CA 1
ATOM 574 C C . SER A 1 72 ? 14.100 -2.505 0.069 1.00 94.00 72 SER A C 1
ATOM 576 O O . SER A 1 72 ? 13.013 -2.046 0.433 1.00 94.00 72 SER A O 1
ATOM 578 N N . ASN A 1 73 ? 14.858 -3.229 0.894 1.00 94.94 73 ASN A N 1
ATOM 579 C CA . ASN A 1 73 ? 14.452 -3.462 2.281 1.00 94.94 73 ASN A CA 1
ATOM 580 C C . ASN A 1 73 ? 14.340 -2.146 3.062 1.00 94.94 73 ASN A C 1
ATOM 582 O O . ASN A 1 73 ? 13.403 -1.980 3.836 1.00 94.94 73 ASN A O 1
ATOM 586 N N . GLU A 1 74 ? 15.237 -1.196 2.802 1.00 97.12 74 GLU A N 1
ATOM 587 C CA . GLU A 1 74 ? 15.244 0.125 3.430 1.00 97.12 74 GLU A CA 1
ATOM 588 C C . GLU A 1 74 ? 13.981 0.923 3.078 1.00 97.12 74 GLU A C 1
ATOM 590 O O . GLU A 1 74 ? 13.374 1.533 3.957 1.00 97.12 74 GLU A O 1
ATOM 595 N 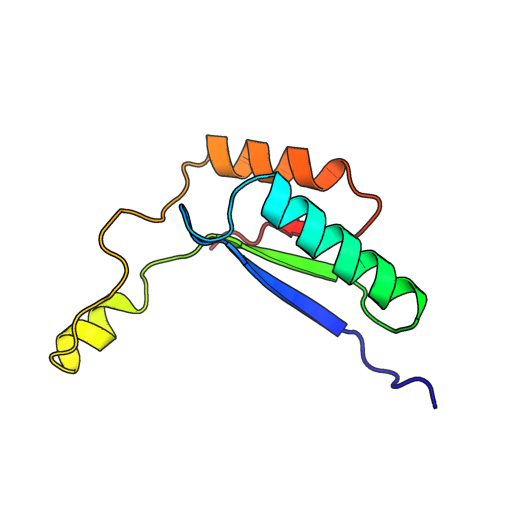N . GLU A 1 75 ? 13.539 0.891 1.817 1.00 95.56 75 GLU A N 1
ATOM 596 C CA . GLU A 1 75 ? 12.291 1.543 1.396 1.00 95.56 75 GLU A CA 1
ATOM 597 C C . GLU A 1 75 ? 11.065 0.881 2.046 1.00 95.56 75 GLU A C 1
ATOM 599 O O . GLU A 1 75 ? 10.140 1.564 2.489 1.00 95.56 75 GLU A O 1
ATOM 604 N N . LEU A 1 76 ? 11.062 -0.451 2.159 1.00 96.06 76 LEU A N 1
ATOM 605 C CA . LEU A 1 76 ? 10.001 -1.184 2.854 1.00 96.06 76 LEU A CA 1
ATOM 606 C C . LEU A 1 76 ? 9.962 -0.859 4.352 1.00 96.06 76 LEU A C 1
ATOM 608 O O . LEU A 1 76 ? 8.882 -0.773 4.938 1.00 96.06 76 LEU A O 1
ATOM 612 N N . ASP A 1 77 ? 11.116 -0.666 4.984 1.00 97.19 77 ASP A N 1
ATOM 613 C CA . ASP A 1 77 ? 11.205 -0.273 6.390 1.00 97.19 77 ASP A CA 1
ATOM 614 C C . ASP A 1 77 ? 10.695 1.158 6.599 1.00 97.19 77 ASP A C 1
ATOM 616 O O . ASP A 1 77 ? 9.949 1.414 7.547 1.00 97.19 77 ASP A O 1
ATOM 620 N N . GLN A 1 78 ? 10.999 2.073 5.674 1.00 97.06 78 GLN A N 1
ATOM 621 C CA . GLN A 1 78 ? 10.439 3.427 5.670 1.00 97.06 78 GLN A CA 1
ATOM 622 C C . GLN A 1 78 ? 8.915 3.419 5.512 1.00 97.06 78 GLN A C 1
ATOM 624 O O . GLN A 1 78 ? 8.223 4.109 6.261 1.00 97.06 78 GLN A O 1
ATOM 629 N N . LEU A 1 79 ? 8.375 2.608 4.596 1.00 97.12 79 LEU A N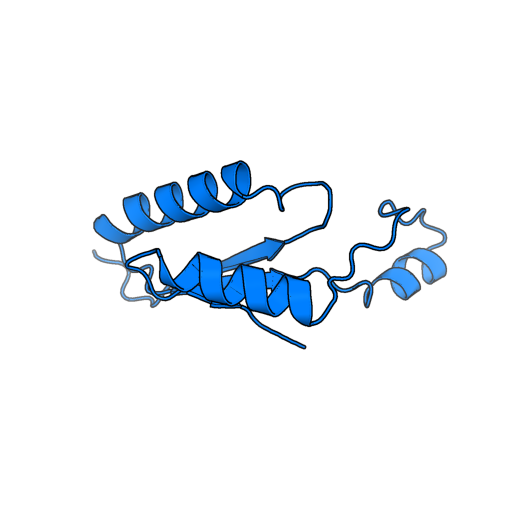 1
ATOM 630 C CA . LEU A 1 79 ? 6.928 2.435 4.432 1.00 97.12 79 LEU A CA 1
ATOM 631 C C . LEU A 1 79 ? 6.281 1.859 5.697 1.00 97.12 79 LEU A C 1
ATOM 633 O O . LEU A 1 79 ? 5.260 2.368 6.155 1.00 97.12 79 LEU A O 1
ATOM 637 N N . ALA A 1 80 ? 6.888 0.834 6.300 1.00 97.25 80 ALA A N 1
ATOM 638 C CA . ALA A 1 80 ? 6.395 0.250 7.543 1.00 97.25 80 ALA A CA 1
ATOM 639 C C . ALA A 1 80 ? 6.363 1.280 8.684 1.00 97.25 80 ALA A C 1
ATOM 641 O O . ALA A 1 80 ? 5.356 1.381 9.384 1.00 97.25 80 ALA A O 1
ATOM 642 N N . ALA A 1 81 ? 7.423 2.078 8.840 1.00 97.94 81 ALA A N 1
ATOM 643 C CA . ALA A 1 81 ? 7.474 3.163 9.818 1.00 97.94 81 ALA A CA 1
ATOM 644 C C . ALA A 1 81 ? 6.438 4.259 9.520 1.00 97.94 81 ALA A C 1
ATOM 646 O O . ALA A 1 81 ? 5.798 4.780 10.432 1.00 97.94 81 ALA A O 1
ATOM 647 N N . PHE A 1 82 ? 6.224 4.587 8.245 1.00 97.88 82 PHE A N 1
ATOM 648 C CA . PHE A 1 82 ? 5.198 5.535 7.830 1.00 97.88 82 PHE A CA 1
ATOM 649 C C . PHE A 1 82 ? 3.788 5.074 8.230 1.00 97.88 82 PHE A C 1
ATOM 651 O O . PHE A 1 82 ? 3.022 5.877 8.763 1.00 97.88 82 PHE A O 1
ATOM 658 N N . PHE A 1 83 ? 3.458 3.789 8.056 1.00 97.69 83 PHE A N 1
ATOM 659 C CA . PHE A 1 83 ? 2.145 3.249 8.425 1.00 97.69 83 PHE A CA 1
ATOM 660 C C . PHE A 1 83 ? 1.850 3.302 9.928 1.00 97.69 83 PHE A C 1
ATOM 662 O O . PHE A 1 83 ? 0.691 3.449 10.304 1.00 97.69 83 PHE A O 1
ATOM 669 N N . GLN A 1 84 ? 2.871 3.275 10.790 1.00 96.75 84 GLN A N 1
ATOM 670 C CA . GLN A 1 84 ? 2.694 3.404 12.246 1.00 96.75 84 GLN A CA 1
ATOM 671 C C . GLN A 1 84 ? 2.136 4.769 12.679 1.00 96.75 84 GLN A C 1
ATOM 673 O O . GLN A 1 84 ? 1.731 4.934 13.826 1.00 96.75 84 GLN A O 1
ATOM 678 N N . ARG A 1 85 ? 2.113 5.760 11.780 1.00 96.50 85 ARG A N 1
ATOM 679 C CA . ARG A 1 85 ? 1.546 7.089 12.045 1.00 96.50 85 ARG A CA 1
ATOM 680 C C . ARG A 1 85 ? 0.017 7.107 12.019 1.00 96.50 85 ARG A C 1
ATOM 682 O O . ARG A 1 85 ? -0.570 8.090 12.467 1.00 96.50 85 ARG A O 1
ATOM 689 N N . PHE A 1 86 ? -0.614 6.074 11.466 1.00 96.88 86 PHE A N 1
ATOM 690 C CA . PHE A 1 86 ? -2.064 5.964 11.369 1.00 96.88 86 PHE A CA 1
ATOM 691 C C . PHE A 1 86 ? -2.606 5.151 12.542 1.00 96.88 86 PHE A C 1
ATOM 693 O O . PHE A 1 86 ? -2.061 4.109 12.895 1.00 96.88 86 PHE A O 1
ATOM 700 N N . ASP A 1 87 ? -3.722 5.599 13.111 1.00 95.12 87 ASP A N 1
ATOM 701 C CA . ASP A 1 87 ? -4.439 4.873 14.162 1.00 95.12 87 ASP A CA 1
ATOM 702 C C . ASP A 1 87 ? -5.354 3.793 13.547 1.00 95.12 87 ASP A C 1
ATOM 704 O O . ASP A 1 87 ? -6.583 3.873 13.589 1.00 95.12 87 ASP A O 1
ATOM 708 N N . PHE A 1 88 ? -4.745 2.827 12.849 1.00 96.56 88 PHE A N 1
ATOM 709 C CA . PHE A 1 88 ? -5.424 1.703 12.196 1.00 96.56 88 PHE A CA 1
ATOM 710 C C . PHE A 1 88 ? -4.473 0.503 12.047 1.00 96.56 88 PHE A C 1
ATOM 712 O O . PHE A 1 88 ? -3.267 0.689 11.892 1.00 96.56 88 PHE A O 1
ATOM 719 N N . ASP A 1 89 ? -4.983 -0.738 12.054 1.00 97.12 89 ASP A N 1
ATOM 720 C CA . ASP A 1 89 ? -4.148 -1.925 11.784 1.00 97.12 89 ASP A CA 1
ATOM 721 C C . ASP A 1 89 ? -3.774 -1.948 10.295 1.00 97.12 89 ASP A C 1
ATOM 723 O O . ASP A 1 89 ? -4.577 -2.324 9.434 1.00 97.12 89 ASP A O 1
ATOM 727 N N . ILE A 1 90 ? -2.558 -1.497 9.988 1.00 98.19 90 ILE A N 1
ATOM 728 C CA . ILE A 1 90 ? -1.992 -1.488 8.641 1.00 98.19 90 ILE A CA 1
ATOM 729 C C . ILE A 1 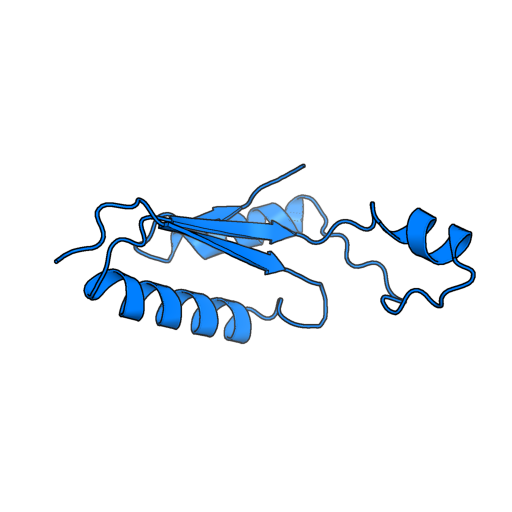90 ? -0.741 -2.355 8.641 1.00 98.19 90 ILE A C 1
ATOM 731 O O . ILE A 1 90 ? 0.211 -2.103 9.381 1.00 98.19 90 ILE A O 1
ATOM 735 N N . ARG A 1 91 ? -0.727 -3.382 7.791 1.00 97.31 91 ARG A N 1
ATOM 736 C CA . ARG A 1 91 ? 0.372 -4.345 7.718 1.00 97.31 91 ARG A CA 1
ATOM 737 C C . ARG A 1 91 ? 1.017 -4.318 6.353 1.00 97.31 91 ARG A C 1
ATOM 739 O O . ARG A 1 91 ? 0.364 -4.565 5.342 1.00 97.31 91 ARG A O 1
ATOM 746 N N . LEU A 1 92 ? 2.323 -4.083 6.340 1.00 97.12 92 LEU A N 1
ATOM 747 C CA . LEU A 1 92 ? 3.137 -4.304 5.158 1.00 97.12 92 LEU A CA 1
ATOM 748 C C . LEU A 1 92 ? 3.407 -5.807 5.020 1.00 97.12 92 LEU A C 1
ATOM 750 O O . LEU A 1 92 ? 4.143 -6.388 5.818 1.00 97.12 92 LEU A O 1
ATOM 754 N N . VAL A 1 93 ? 2.793 -6.441 4.025 1.00 95.00 93 VAL A N 1
ATOM 755 C CA . VAL A 1 93 ? 2.962 -7.872 3.759 1.00 95.00 93 VAL A CA 1
ATOM 756 C C . VAL A 1 93 ? 4.213 -8.069 2.913 1.00 95.00 93 VAL A C 1
ATOM 758 O O . VAL A 1 93 ? 4.284 -7.589 1.786 1.00 95.00 93 VAL A O 1
ATOM 761 N N . ARG A 1 94 ? 5.193 -8.788 3.462 1.00 85.38 94 ARG A N 1
ATOM 762 C CA . ARG A 1 94 ? 6.422 -9.178 2.763 1.00 85.38 94 ARG A CA 1
ATOM 763 C C . ARG A 1 94 ? 6.298 -10.635 2.310 1.00 85.38 94 ARG A C 1
ATOM 765 O O . ARG A 1 94 ? 5.726 -11.447 3.039 1.00 85.38 94 ARG A O 1
ATOM 772 N N . HIS A 1 95 ? 6.770 -10.925 1.102 1.00 70.38 95 HIS A N 1
ATOM 773 C CA . HIS A 1 95 ? 6.808 -12.266 0.516 1.00 70.38 95 HIS A CA 1
ATOM 774 C C . HIS A 1 95 ? 8.162 -12.937 0.732 1.00 70.38 95 HIS A C 1
ATOM 776 O O . HIS A 1 95 ? 9.170 -12.199 0.804 1.00 70.38 95 HIS A O 1
#